Protein AF-A0A930Z588-F1 (afdb_monomer)

pLDDT: mean 95.81, std 2.86, range [84.75, 98.5]

Secondary structure (DSSP, 8-state):
--EEEEEE--B-SSS-B--EEEEEETTEEEEE---S-S-THHHHHHHHTTT--GGG--

Sequence (58 aa):
MASVHLLHAGYAGERVASSVVLVLDGEARIVVDPGMVADRTRILDPLAALDVTPDSVT

Radius of gyration: 11.58 Å; Cα contacts (8 Å, |Δi|>4): 95; chains: 1; bounding box: 29×18×35 Å

Structure (mmCIF, N/CA/C/O backbone):
data_AF-A0A930Z588-F1
#
_entry.id   AF-A0A930Z588-F1
#
loop_
_atom_site.group_PDB
_atom_site.id
_atom_site.type_symbol
_atom_site.label_atom_id
_atom_site.label_alt_id
_atom_site.label_comp_id
_atom_site.label_asym_id
_atom_site.label_entity_id
_atom_site.label_seq_id
_atom_site.pdbx_PDB_ins_code
_atom_site.Cartn_x
_atom_site.Cartn_y
_atom_site.Cartn_z
_atom_site.occupancy
_atom_site.B_iso_or_equiv
_atom_site.auth_seq_id
_atom_site.auth_comp_id
_atom_site.auth_asym_id
_atom_site.auth_atom_id
_atom_site.pdbx_PDB_model_num
ATOM 1 N N . MET A 1 1 ? -0.665 -0.074 18.682 1.00 87.69 1 MET A N 1
ATOM 2 C CA . MET A 1 1 ? 0.695 -0.443 18.235 1.00 87.69 1 MET A CA 1
ATOM 3 C C . MET A 1 1 ? 0.667 -0.357 16.729 1.00 87.69 1 MET A C 1
ATOM 5 O O . MET A 1 1 ? -0.224 -0.964 16.147 1.00 87.69 1 MET A O 1
ATOM 9 N N . ALA A 1 2 ? 1.569 0.417 16.137 1.00 96.62 2 ALA A N 1
ATOM 10 C CA . ALA A 1 2 ? 1.613 0.569 14.692 1.00 96.62 2 ALA A CA 1
ATOM 11 C C . ALA A 1 2 ? 2.151 -0.705 14.020 1.00 96.62 2 ALA A C 1
ATOM 13 O O . ALA A 1 2 ? 3.043 -1.364 14.561 1.00 96.62 2 ALA A O 1
ATOM 14 N N . SER A 1 3 ? 1.628 -1.030 12.839 1.00 97.94 3 SER A N 1
ATOM 15 C CA . SER A 1 3 ? 2.164 -2.072 11.958 1.00 97.94 3 SER A CA 1
ATOM 16 C C . SER A 1 3 ? 2.462 -1.504 10.576 1.00 97.94 3 SER A C 1
ATOM 18 O O . SER A 1 3 ? 1.832 -0.537 10.148 1.00 97.94 3 SER A O 1
ATOM 20 N N . VAL A 1 4 ? 3.444 -2.095 9.896 1.00 98.19 4 VAL A N 1
ATOM 21 C CA . VAL A 1 4 ? 3.906 -1.655 8.577 1.00 98.19 4 VAL A CA 1
ATOM 22 C C . VAL A 1 4 ? 3.902 -2.848 7.634 1.00 98.19 4 VAL A C 1
ATOM 24 O O . VAL A 1 4 ? 4.500 -3.880 7.937 1.00 98.19 4 VAL A O 1
ATOM 27 N N . HIS A 1 5 ? 3.249 -2.689 6.486 1.00 98.31 5 HIS A N 1
ATOM 28 C CA . HIS A 1 5 ? 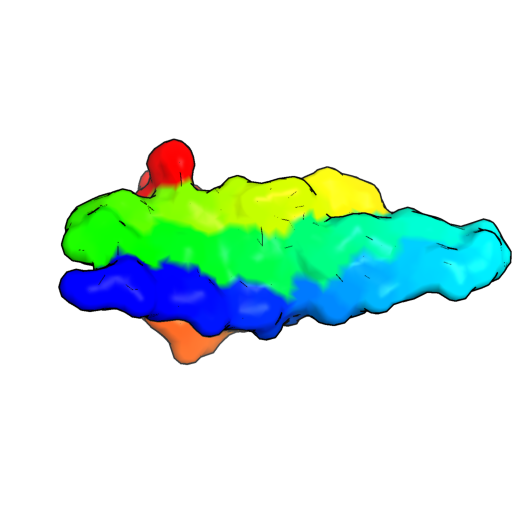3.124 -3.711 5.452 1.00 98.31 5 HIS A CA 1
ATOM 29 C C . HIS A 1 5 ? 3.737 -3.196 4.158 1.00 98.31 5 HIS A C 1
ATOM 31 O O . HIS A 1 5 ? 3.321 -2.162 3.637 1.00 98.31 5 HIS A O 1
ATOM 37 N N . LEU A 1 6 ? 4.721 -3.916 3.624 1.00 97.62 6 LEU A N 1
ATOM 38 C CA . LEU A 1 6 ? 5.271 -3.620 2.305 1.00 97.62 6 LEU A CA 1
ATOM 39 C C . LEU A 1 6 ? 4.285 -4.106 1.237 1.00 97.62 6 LEU A C 1
ATOM 41 O O . LEU A 1 6 ? 4.160 -5.308 1.020 1.00 97.62 6 LEU A O 1
ATOM 45 N N . LEU A 1 7 ? 3.599 -3.178 0.573 1.00 97.56 7 LEU A N 1
ATOM 46 C CA . LEU A 1 7 ? 2.656 -3.493 -0.504 1.00 97.56 7 LEU A CA 1
ATOM 47 C C . LEU A 1 7 ? 3.396 -3.773 -1.815 1.00 97.56 7 LEU A C 1
ATOM 49 O O . LEU A 1 7 ? 3.083 -4.717 -2.538 1.00 97.56 7 LEU A O 1
ATOM 53 N N . HIS A 1 8 ? 4.412 -2.959 -2.106 1.00 97.19 8 HIS A N 1
ATOM 54 C CA . HIS A 1 8 ? 5.251 -3.085 -3.290 1.00 97.19 8 HIS A CA 1
ATOM 55 C C . HIS A 1 8 ? 6.708 -2.812 -2.925 1.00 97.19 8 HIS A C 1
ATOM 57 O O . HIS A 1 8 ? 7.014 -1.778 -2.337 1.00 97.19 8 HIS A O 1
ATOM 63 N N . ALA A 1 9 ? 7.611 -3.725 -3.284 1.00 96.81 9 ALA A N 1
ATOM 64 C CA . ALA A 1 9 ? 9.046 -3.503 -3.159 1.00 96.81 9 ALA A CA 1
ATOM 65 C C . ALA A 1 9 ? 9.547 -2.644 -4.325 1.00 96.81 9 ALA A C 1
ATOM 67 O O . ALA A 1 9 ? 9.369 -3.015 -5.486 1.00 96.81 9 ALA A O 1
ATOM 68 N N . GLY A 1 10 ? 10.193 -1.524 -4.007 1.00 95.62 10 GLY A N 1
ATOM 69 C CA . GLY A 1 10 ? 10.803 -0.650 -4.998 1.00 95.62 10 GLY A CA 1
ATOM 70 C C . GLY A 1 10 ? 11.980 -1.299 -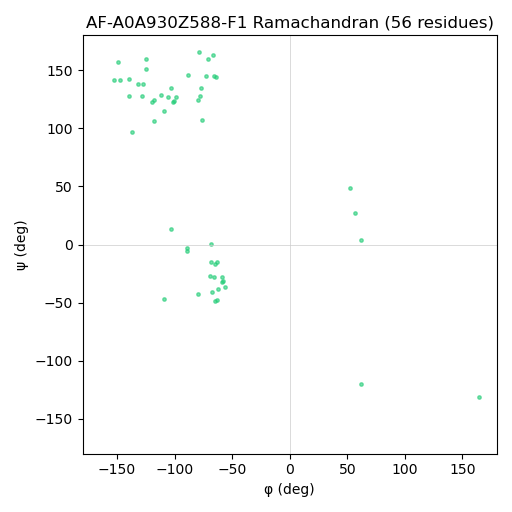5.722 1.00 95.62 10 GLY A C 1
ATOM 71 O O . GLY A 1 10 ? 12.562 -2.290 -5.274 1.00 95.62 10 GLY A O 1
ATOM 72 N N . TYR A 1 11 ? 12.350 -0.708 -6.851 1.00 95.38 11 TYR A N 1
ATOM 73 C CA . TYR A 1 11 ? 13.465 -1.154 -7.679 1.00 95.38 11 TYR A CA 1
ATOM 74 C C . TYR A 1 11 ? 14.121 0.028 -8.397 1.00 95.38 11 TYR A C 1
ATOM 76 O O . TYR A 1 11 ? 13.497 1.064 -8.634 1.00 95.38 11 TYR A O 1
ATOM 84 N N . ALA A 1 12 ? 15.387 -0.149 -8.776 1.00 95.81 12 ALA A N 1
ATOM 85 C CA . ALA A 1 12 ? 16.159 0.814 -9.555 1.00 95.81 12 ALA A CA 1
ATOM 86 C C . ALA A 1 12 ? 17.022 0.091 -10.604 1.00 95.81 12 ALA A C 1
ATOM 88 O O . ALA A 1 12 ? 17.553 -0.989 -10.343 1.00 95.81 12 ALA A O 1
ATOM 89 N N . GLY A 1 13 ? 17.147 0.685 -11.793 1.00 95.19 13 GLY A N 1
ATOM 90 C CA . GLY A 1 13 ? 17.851 0.133 -12.952 1.00 95.19 13 GLY A CA 1
ATOM 91 C C . GLY A 1 13 ? 17.457 0.889 -14.222 1.00 95.19 13 GLY A C 1
ATOM 92 O O . GLY A 1 13 ? 17.417 2.115 -14.218 1.00 95.19 13 GLY A O 1
ATOM 93 N N . GLU A 1 14 ? 17.100 0.170 -15.290 1.00 96.12 14 GLU A N 1
ATOM 94 C CA . GLU A 1 14 ? 16.515 0.770 -16.506 1.00 9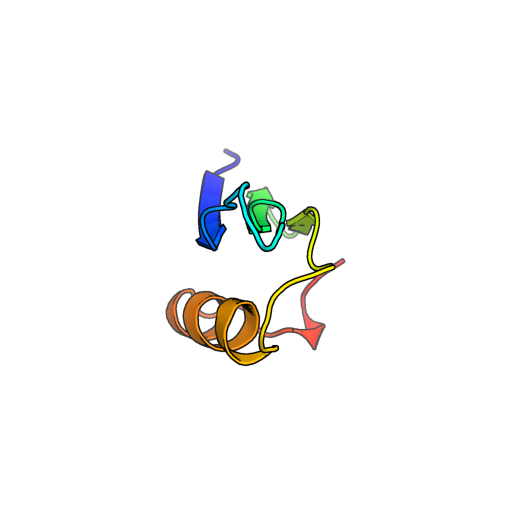6.12 14 GLU A CA 1
ATOM 95 C C . GLU A 1 14 ? 15.210 1.535 -16.210 1.00 96.12 14 GLU A C 1
ATOM 97 O O . GLU A 1 14 ? 14.900 2.543 -16.839 1.00 96.12 14 GLU A O 1
ATOM 102 N N . ARG A 1 15 ? 14.451 1.063 -15.217 1.00 94.00 15 ARG A N 1
ATOM 103 C CA . ARG A 1 15 ? 13.254 1.715 -14.680 1.00 94.00 15 ARG A CA 1
ATOM 104 C C . ARG A 1 15 ? 13.404 1.902 -13.174 1.00 94.00 15 ARG A C 1
ATOM 106 O O . ARG A 1 15 ? 14.189 1.202 -12.534 1.00 94.00 15 ARG A O 1
ATOM 113 N N . VAL A 1 16 ? 12.623 2.822 -12.616 1.00 93.75 16 VAL A N 1
ATOM 114 C CA . VAL A 1 16 ? 12.626 3.134 -11.184 1.00 93.75 16 VAL A CA 1
ATOM 115 C C . VAL A 1 16 ? 11.204 3.174 -10.638 1.00 93.75 16 VAL A C 1
ATOM 117 O O . VAL A 1 16 ? 10.307 3.703 -11.291 1.00 93.75 16 VAL A O 1
ATOM 120 N N . ALA A 1 17 ? 11.018 2.609 -9.449 1.00 95.06 17 ALA A N 1
ATOM 121 C CA . ALA A 1 17 ? 9.821 2.774 -8.636 1.00 95.06 17 ALA A CA 1
ATOM 122 C C . ALA A 1 17 ? 10.209 2.733 -7.154 1.00 95.06 17 ALA A C 1
ATOM 124 O O . ALA A 1 17 ? 11.084 1.957 -6.757 1.00 95.06 17 ALA A O 1
ATOM 125 N N . SER A 1 18 ? 9.568 3.568 -6.337 1.00 95.62 18 SER A N 1
ATOM 126 C CA . SER A 1 18 ? 9.704 3.514 -4.881 1.00 95.62 18 SER A CA 1
ATOM 127 C C . SER A 1 18 ? 9.002 2.283 -4.316 1.00 95.62 18 SER A C 1
ATOM 129 O O . SER A 1 18 ? 8.114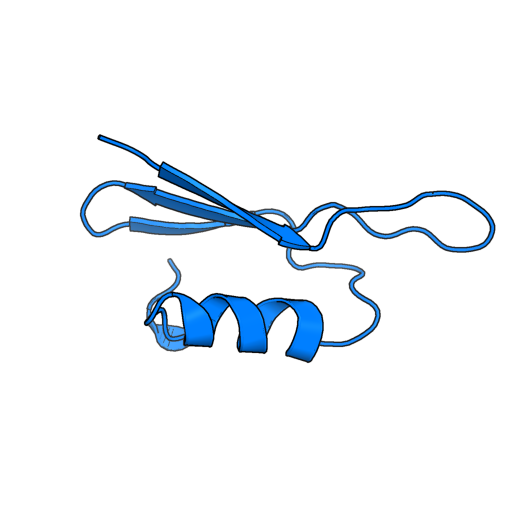 1.698 -4.941 1.00 95.62 18 SER A O 1
ATOM 131 N N . SER A 1 19 ? 9.395 1.891 -3.106 1.00 97.12 19 SER A N 1
ATOM 132 C CA . SER A 1 19 ? 8.566 0.987 -2.317 1.00 97.12 19 SER A CA 1
ATOM 133 C C . SER A 1 19 ? 7.264 1.685 -1.940 1.00 97.12 19 SER A C 1
ATOM 135 O O . SER A 1 19 ? 7.274 2.877 -1.649 1.00 97.12 19 SER A O 1
ATOM 137 N N . VAL A 1 20 ? 6.173 0.926 -1.888 1.00 97.88 20 VAL A N 1
ATOM 138 C CA . VAL A 1 20 ? 4.889 1.390 -1.355 1.00 97.88 20 VAL A CA 1
ATOM 139 C C . VAL A 1 20 ? 4.611 0.636 -0.071 1.00 97.88 20 VAL A C 1
ATOM 141 O O . VAL A 1 20 ? 4.678 -0.597 -0.036 1.00 97.88 20 VAL A O 1
ATOM 144 N N . VAL A 1 21 ? 4.297 1.374 0.983 1.00 98.25 21 VAL A N 1
ATOM 145 C CA . VAL A 1 21 ? 4.089 0.833 2.327 1.00 98.25 21 VAL A CA 1
ATOM 146 C C . VAL A 1 21 ? 2.744 1.294 2.866 1.00 98.25 21 VAL A C 1
ATOM 148 O O . VAL A 1 21 ? 2.376 2.455 2.710 1.00 98.25 21 VAL A O 1
ATOM 151 N N . LEU A 1 22 ? 2.031 0.381 3.519 1.00 98.50 22 LEU A N 1
ATOM 152 C CA . LEU A 1 22 ? 0.855 0.675 4.327 1.00 98.50 22 LEU A CA 1
ATOM 153 C C . LEU A 1 22 ? 1.270 0.719 5.793 1.00 98.50 22 LEU A C 1
ATOM 155 O O . LEU A 1 22 ? 1.834 -0.246 6.309 1.00 98.50 22 LEU A O 1
ATOM 159 N N . VAL A 1 23 ? 0.941 1.810 6.472 1.00 98.38 23 VAL A N 1
ATOM 160 C CA . VAL A 1 23 ? 1.035 1.921 7.926 1.00 98.38 23 VAL A CA 1
ATOM 161 C C . VAL A 1 23 ? -0.373 1.853 8.504 1.00 98.38 23 VAL A C 1
ATOM 163 O O . VAL A 1 23 ? -1.252 2.614 8.099 1.00 98.38 23 VA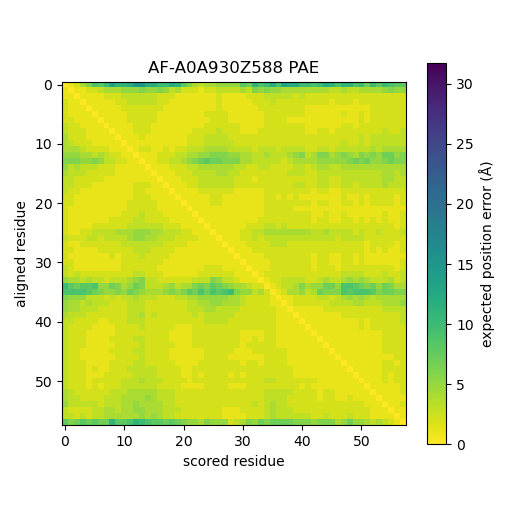L A O 1
ATOM 166 N N . LEU A 1 24 ? -0.573 0.940 9.454 1.00 97.88 24 LEU A N 1
ATOM 167 C CA . LEU A 1 24 ? -1.788 0.850 10.261 1.00 97.88 24 LEU A CA 1
ATOM 168 C C . LEU A 1 24 ? -1.452 1.291 11.680 1.00 97.88 24 LEU A C 1
ATOM 170 O O . LEU A 1 24 ? -0.675 0.613 12.357 1.00 97.88 24 LEU A O 1
ATOM 174 N N . ASP A 1 25 ? -2.033 2.401 12.129 1.00 97.06 25 ASP A N 1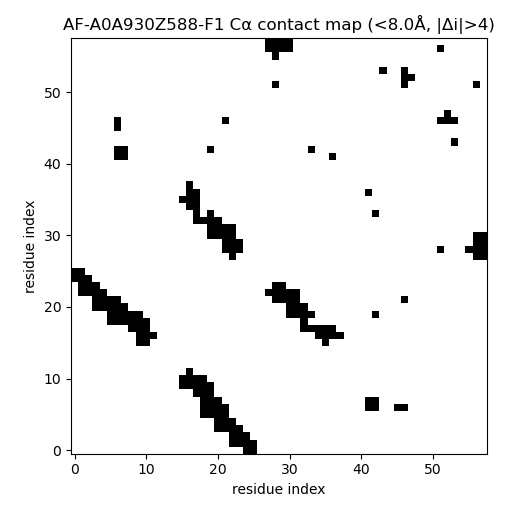
ATOM 175 C CA . ASP A 1 25 ? -1.848 2.914 13.488 1.00 97.06 25 ASP A CA 1
ATOM 176 C C . ASP A 1 25 ? -3.177 3.395 14.084 1.00 97.06 25 ASP A C 1
ATOM 178 O O . ASP A 1 25 ? -3.661 4.493 13.809 1.00 97.06 25 ASP A O 1
ATOM 182 N N . GLY A 1 26 ? -3.812 2.527 14.876 1.00 95.06 26 GLY A N 1
ATOM 183 C CA . GLY A 1 26 ? -5.175 2.754 15.355 1.00 95.06 26 GLY A CA 1
ATOM 184 C C . GLY A 1 26 ? -6.158 2.825 14.185 1.00 95.06 26 GLY A C 1
ATOM 185 O O . GLY A 1 26 ? -6.274 1.876 13.415 1.00 95.06 26 GLY A O 1
ATOM 186 N N . GLU A 1 27 ? -6.844 3.960 14.049 1.00 94.69 27 GLU A N 1
ATOM 187 C CA . GLU A 1 27 ? -7.748 4.239 12.925 1.00 94.69 27 GLU A CA 1
ATOM 188 C C . GLU A 1 27 ? -7.038 4.892 11.726 1.00 94.69 27 GLU A C 1
ATOM 190 O O . GLU A 1 27 ? -7.661 5.145 10.696 1.00 94.69 27 GLU A O 1
ATOM 195 N N . ALA A 1 28 ? -5.742 5.187 11.818 1.00 96.31 28 ALA A N 1
ATOM 196 C CA . ALA A 1 28 ? -5.008 5.711 10.676 1.00 96.31 28 ALA A CA 1
ATOM 197 C C . ALA A 1 28 ? -4.666 4.573 9.706 1.00 96.31 28 ALA A C 1
ATOM 199 O O . ALA A 1 28 ? -4.067 3.565 10.099 1.00 96.31 28 ALA A O 1
ATOM 200 N N . ARG A 1 29 ? -5.020 4.760 8.430 1.00 98.06 29 ARG A N 1
ATOM 201 C CA . ARG A 1 29 ? -4.569 3.926 7.310 1.00 98.06 29 ARG A CA 1
ATOM 202 C C . ARG A 1 29 ? -3.782 4.824 6.367 1.00 98.06 29 ARG A C 1
ATOM 204 O O . ARG A 1 29 ? -4.368 5.658 5.689 1.00 98.06 29 ARG A O 1
ATOM 211 N N . ILE A 1 30 ? -2.462 4.686 6.352 1.00 98.12 30 ILE A N 1
ATOM 212 C CA . ILE A 1 30 ? -1.572 5.610 5.639 1.00 98.12 30 ILE A CA 1
ATOM 213 C C . ILE A 1 30 ? -0.835 4.839 4.554 1.00 98.12 30 ILE A C 1
ATOM 215 O O . ILE A 1 30 ? -0.151 3.859 4.850 1.00 98.12 30 ILE A O 1
ATOM 219 N N . VAL A 1 31 ? -0.937 5.295 3.307 1.00 97.62 31 VAL A N 1
ATOM 220 C CA . VAL A 1 31 ? -0.121 4.781 2.201 1.00 97.62 31 VAL A CA 1
ATOM 221 C C . VAL A 1 31 ? 1.020 5.753 1.939 1.00 97.62 31 VAL A C 1
ATOM 223 O O . VAL A 1 31 ? 0.796 6.930 1.666 1.00 97.62 31 VAL A O 1
ATOM 226 N N . VAL A 1 32 ? 2.248 5.250 2.006 1.00 97.69 32 VAL A N 1
ATOM 227 C CA . VAL A 1 32 ? 3.467 6.028 1.773 1.00 97.69 32 VAL A CA 1
ATOM 228 C C . VAL A 1 32 ? 4.013 5.721 0.378 1.00 97.69 32 VAL A C 1
ATOM 230 O O . VAL A 1 32 ? 4.073 4.559 -0.027 1.00 97.69 32 VAL A O 1
ATOM 233 N N . ASP A 1 33 ? 4.396 6.780 -0.339 1.00 95.81 33 ASP A N 1
ATOM 234 C CA . ASP A 1 33 ? 4.992 6.772 -1.681 1.00 95.81 33 ASP A CA 1
ATOM 235 C C . ASP A 1 33 ? 4.222 5.991 -2.774 1.00 95.81 33 ASP A C 1
ATOM 237 O O . ASP A 1 33 ? 4.842 5.256 -3.542 1.00 95.81 33 ASP A O 1
ATOM 241 N N . PRO A 1 34 ? 2.892 6.172 -2.950 1.00 92.38 34 PRO A N 1
ATOM 242 C CA . PRO A 1 34 ? 2.096 5.422 -3.939 1.00 92.38 34 PRO A CA 1
ATOM 243 C C . PRO A 1 34 ? 2.414 5.753 -5.414 1.00 92.38 34 PRO A C 1
ATOM 245 O O . PRO A 1 34 ? 1.766 5.236 -6.327 1.00 92.38 34 PRO A O 1
ATOM 248 N N . GLY A 1 35 ? 3.355 6.661 -5.670 1.00 84.75 35 GLY A N 1
ATOM 249 C CA . GLY A 1 35 ? 3.715 7.116 -7.009 1.00 84.75 35 GLY A CA 1
ATOM 250 C C . GLY A 1 35 ? 4.618 6.138 -7.765 1.00 84.75 35 GLY A C 1
ATOM 251 O O . GLY A 1 35 ? 5.229 5.245 -7.192 1.00 84.75 35 GLY A O 1
ATOM 252 N N . MET A 1 36 ? 4.732 6.343 -9.0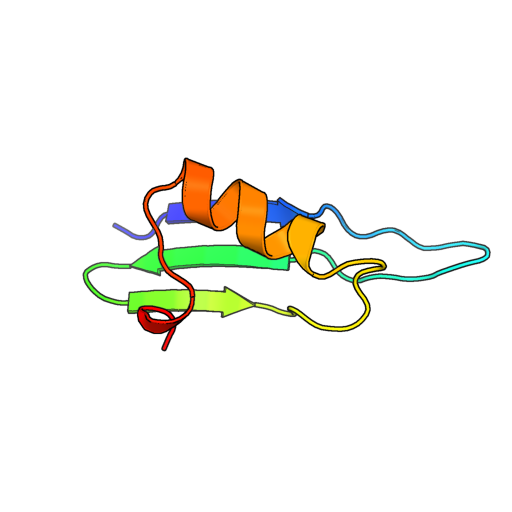82 1.00 87.00 36 MET A N 1
ATOM 253 C CA . MET A 1 36 ? 5.687 5.656 -9.974 1.00 87.00 36 MET A CA 1
ATOM 254 C C . MET A 1 36 ? 5.542 4.128 -10.098 1.00 87.00 36 MET A C 1
ATOM 256 O O . MET A 1 36 ? 6.321 3.506 -10.821 1.00 87.00 36 MET A O 1
ATOM 260 N N . VAL A 1 37 ? 4.538 3.509 -9.467 1.00 91.69 37 VAL A N 1
ATOM 261 C CA . VAL A 1 37 ? 4.241 2.087 -9.681 1.00 91.69 37 VAL A CA 1
ATOM 262 C C . VAL A 1 37 ? 3.811 1.847 -11.127 1.00 91.69 37 VAL A C 1
ATOM 264 O O . VAL A 1 37 ? 3.106 2.660 -11.725 1.00 91.69 37 VAL A O 1
ATOM 267 N N . ALA A 1 38 ? 4.204 0.704 -11.690 1.00 92.38 38 ALA A N 1
ATOM 268 C CA . ALA A 1 38 ? 3.890 0.379 -13.082 1.00 92.38 38 ALA A CA 1
ATOM 269 C C . ALA A 1 38 ? 2.383 0.190 -13.344 1.00 92.38 38 ALA A C 1
ATOM 271 O O . ALA A 1 38 ? 1.931 0.401 -14.465 1.00 92.38 38 ALA A O 1
ATOM 272 N N . ASP A 1 39 ? 1.620 -0.223 -12.326 1.00 94.81 39 ASP A N 1
ATOM 273 C CA . ASP A 1 39 ? 0.173 -0.423 -12.401 1.00 94.81 39 ASP A CA 1
ATOM 274 C C . ASP A 1 39 ? -0.470 -0.238 -11.016 1.00 94.81 39 ASP A C 1
ATOM 276 O O . ASP A 1 39 ? 0.082 -0.692 -10.011 1.00 94.81 39 ASP A O 1
ATOM 280 N N . ARG A 1 40 ? -1.65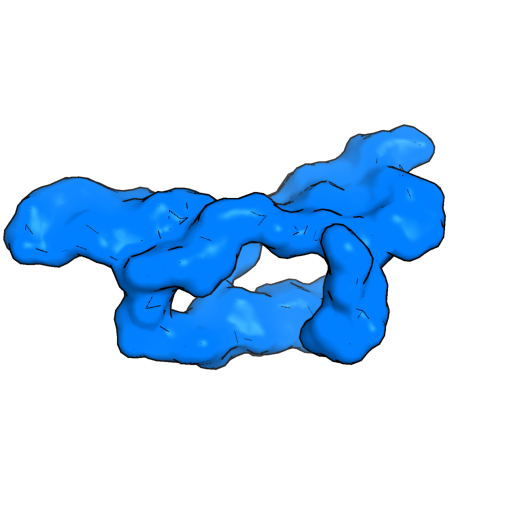5 0.385 -10.957 1.00 94.69 40 ARG A N 1
ATOM 281 C CA . ARG A 1 40 ? -2.398 0.62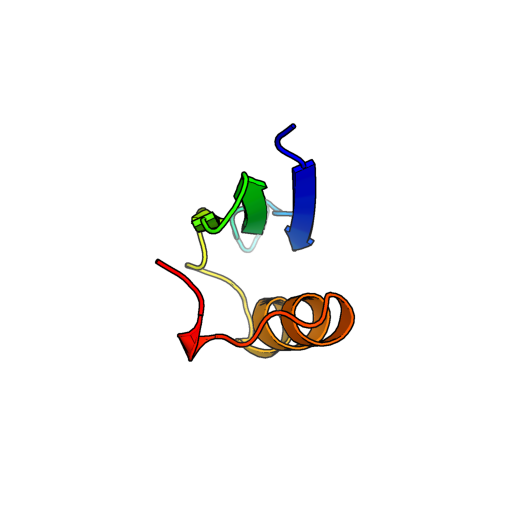7 -9.706 1.00 94.69 40 ARG A CA 1
ATOM 282 C C . ARG A 1 40 ? -2.724 -0.653 -8.929 1.00 94.69 40 ARG A C 1
ATOM 284 O O . ARG A 1 40 ? -2.770 -0.620 -7.705 1.00 94.69 40 ARG A O 1
ATOM 291 N N . THR A 1 41 ? -2.921 -1.776 -9.617 1.00 96.50 41 THR A N 1
ATOM 292 C CA . THR A 1 41 ? -3.199 -3.094 -9.012 1.00 96.50 41 THR A CA 1
ATOM 293 C C . THR A 1 41 ? -2.088 -3.538 -8.064 1.00 96.50 41 THR A C 1
ATOM 295 O O . THR A 1 41 ? -2.360 -4.179 -7.056 1.00 96.50 41 THR A O 1
ATOM 298 N N . ARG A 1 42 ? -0.843 -3.085 -8.290 1.00 96.06 42 ARG A N 1
ATOM 299 C CA . ARG A 1 42 ? 0.301 -3.329 -7.390 1.00 96.06 42 ARG A CA 1
ATOM 300 C C . ARG A 1 42 ? 0.141 -2.707 -6.003 1.00 96.06 42 ARG A C 1
ATOM 302 O O . ARG A 1 42 ? 0.891 -3.068 -5.106 1.00 96.06 42 ARG A O 1
ATOM 309 N N . ILE A 1 43 ? -0.803 -1.783 -5.842 1.00 96.75 43 ILE A N 1
ATOM 310 C CA . ILE A 1 43 ? -1.178 -1.177 -4.563 1.00 96.75 43 ILE A CA 1
ATOM 311 C C . ILE A 1 43 ? -2.564 -1.674 -4.141 1.00 96.75 43 ILE A C 1
ATOM 313 O O . ILE A 1 43 ? -2.746 -2.081 -3.000 1.00 96.75 43 ILE A O 1
ATOM 317 N N . LEU A 1 44 ? -3.542 -1.663 -5.052 1.00 97.06 44 LEU A N 1
ATOM 318 C CA . LEU A 1 44 ? -4.940 -1.954 -4.718 1.00 97.06 44 LEU A CA 1
ATOM 319 C C . LEU A 1 44 ? -5.176 -3.411 -4.299 1.00 97.06 44 LEU A C 1
ATOM 321 O O . LEU A 1 44 ? -5.896 -3.644 -3.332 1.00 97.06 44 LEU A O 1
ATOM 325 N N . ASP A 1 45 ? -4.548 -4.378 -4.970 1.00 97.88 45 ASP A N 1
ATOM 326 C CA . ASP A 1 45 ? -4.708 -5.798 -4.641 1.00 97.88 45 ASP A CA 1
ATOM 327 C C . ASP A 1 45 ? -4.152 -6.137 -3.244 1.00 97.88 45 ASP A C 1
ATOM 329 O O . ASP A 1 45 ? -4.874 -6.758 -2.458 1.00 97.88 45 ASP A O 1
ATOM 333 N N . PRO A 1 46 ? -2.921 -5.723 -2.863 1.00 97.75 46 PRO A N 1
ATOM 334 C CA . PRO A 1 46 ? -2.426 -5.984 -1.514 1.00 97.75 46 PRO A CA 1
ATOM 335 C C . PRO A 1 46 ? -3.162 -5.184 -0.428 1.00 97.75 46 PRO A C 1
ATOM 337 O O . PRO A 1 46 ? -3.261 -5.678 0.690 1.00 97.75 46 PRO A O 1
ATOM 340 N N . LEU A 1 47 ? -3.726 -4.004 -0.726 1.00 97.88 47 LEU A N 1
ATOM 341 C CA . LEU A 1 47 ? -4.635 -3.323 0.210 1.00 97.88 47 LEU A CA 1
ATOM 342 C C . LEU A 1 47 ? -5.902 -4.149 0.462 1.00 97.88 47 LEU A C 1
ATOM 344 O O . LEU A 1 47 ? -6.270 -4.370 1.614 1.00 97.88 47 LEU A O 1
ATOM 348 N N . ALA A 1 48 ? -6.532 -4.654 -0.602 1.00 97.94 48 ALA A N 1
ATOM 349 C CA . ALA A 1 48 ? -7.728 -5.483 -0.494 1.00 97.94 48 ALA A CA 1
ATOM 350 C C . ALA A 1 48 ? -7.459 -6.789 0.271 1.00 97.94 48 ALA A C 1
ATOM 352 O O . ALA A 1 48 ? -8.281 -7.204 1.080 1.00 97.94 48 ALA A O 1
ATOM 353 N N . ALA A 1 49 ? -6.288 -7.404 0.077 1.00 98.06 49 ALA A N 1
ATOM 354 C CA . ALA A 1 49 ? -5.864 -8.588 0.829 1.00 98.06 49 ALA A CA 1
ATOM 355 C C . ALA A 1 49 ? -5.660 -8.330 2.337 1.00 98.06 49 ALA A C 1
ATOM 357 O O . ALA A 1 49 ? -5.601 -9.280 3.115 1.00 98.06 49 ALA A O 1
ATOM 358 N N . LEU A 1 50 ? -5.537 -7.062 2.740 1.00 97.38 50 LEU A N 1
ATOM 359 C CA . LEU A 1 50 ? -5.431 -6.608 4.129 1.00 97.38 50 LEU A CA 1
ATOM 360 C C . LEU A 1 50 ? -6.748 -6.001 4.648 1.00 97.38 50 LEU A C 1
ATOM 362 O O . LEU A 1 50 ? -6.738 -5.337 5.683 1.00 97.38 50 LEU A O 1
ATOM 366 N N . ASP A 1 51 ? -7.859 -6.191 3.926 1.00 97.00 51 ASP A N 1
ATOM 367 C CA . ASP A 1 51 ? -9.180 -5.618 4.224 1.00 97.00 51 ASP A CA 1
ATOM 368 C C . ASP A 1 51 ? -9.185 -4.076 4.318 1.00 97.00 51 ASP A C 1
ATOM 370 O O . ASP A 1 51 ? -10.030 -3.469 4.980 1.00 97.00 51 ASP A O 1
ATOM 374 N N . VAL A 1 52 ? -8.252 -3.414 3.626 1.00 97.69 52 VAL A N 1
ATOM 375 C CA . VAL A 1 52 ? -8.179 -1.951 3.540 1.00 97.69 52 VAL A CA 1
ATOM 376 C C . VAL A 1 52 ? -8.748 -1.487 2.208 1.00 97.69 52 VAL A C 1
ATOM 378 O O . VAL A 1 52 ? -8.275 -1.858 1.135 1.00 97.69 52 VAL A O 1
ATOM 381 N N . THR A 1 53 ? -9.762 -0.626 2.271 1.00 96.81 53 THR A N 1
ATOM 382 C CA . THR A 1 53 ? -10.325 0.005 1.073 1.00 96.81 53 THR A CA 1
ATOM 383 C C . THR A 1 53 ? -9.563 1.293 0.748 1.00 96.81 53 THR A C 1
ATOM 385 O O . THR A 1 53 ? -9.153 1.998 1.675 1.00 96.81 53 THR A O 1
ATOM 388 N N . PRO A 1 54 ? -9.387 1.657 -0.535 1.00 95.31 54 PRO A N 1
ATOM 389 C CA . PRO A 1 54 ? -8.704 2.900 -0.904 1.00 95.31 54 PRO A CA 1
ATOM 390 C C . PRO A 1 54 ? -9.341 4.149 -0.285 1.00 95.31 54 PRO A C 1
ATOM 392 O O . PRO A 1 54 ? -8.623 5.040 0.154 1.00 95.31 54 PRO A O 1
ATOM 395 N N . ASP A 1 55 ? -10.671 4.173 -0.169 1.00 96.56 55 ASP A N 1
ATOM 396 C CA . ASP A 1 55 ? -11.427 5.292 0.413 1.00 96.56 55 ASP A CA 1
ATOM 397 C C . ASP A 1 55 ? -11.207 5.450 1.929 1.00 96.56 55 ASP A C 1
ATOM 399 O O . ASP A 1 55 ? -11.552 6.482 2.500 1.00 96.56 55 ASP A O 1
ATOM 403 N N . SER A 1 56 ? -10.641 4.437 2.593 1.00 95.81 56 SER A N 1
ATOM 404 C CA . SER A 1 56 ? -10.301 4.489 4.020 1.00 95.81 56 SER A CA 1
ATOM 405 C C . SER A 1 56 ? -8.895 5.029 4.305 1.00 95.81 56 SER A C 1
ATOM 407 O O . SER A 1 56 ? -8.545 5.197 5.473 1.00 95.81 56 SER A O 1
ATOM 409 N N . VAL A 1 57 ? -8.089 5.286 3.267 1.00 95.00 57 VAL A N 1
ATOM 410 C CA . VAL A 1 57 ? -6.740 5.858 3.396 1.00 95.00 57 VAL A CA 1
ATOM 411 C C . VAL A 1 57 ? -6.836 7.363 3.669 1.00 95.00 57 VAL A C 1
ATOM 413 O O . VAL A 1 57 ? -7.603 8.062 3.010 1.00 95.00 57 VAL A O 1
ATOM 416 N N . THR A 1 58 ? -6.053 7.857 4.632 1.00 89.19 58 THR A N 1
ATOM 417 C CA . THR A 1 58 ? -6.061 9.255 5.112 1.00 89.19 58 THR A CA 1
ATOM 418 C C . THR A 1 58 ? -4.734 9.960 4.907 1.00 89.19 58 THR A C 1
ATOM 420 O O . THR A 1 58 ? -3.700 9.294 5.149 1.00 89.19 58 THR A O 1
#

Solvent-accessible surface area (backbone atoms only — not comparable to full-atom values): 3482 Å² total; per-residue (Å²): 122,73,47,78,43,80,50,34,84,46,50,77,73,101,59,66,30,58,47,22,35,39,39,42,44,84,89,46,31,34,74,43,58,81,55,67,59,96,48,70,60,56,50,53,52,53,32,50,78,68,77,43,55,78,89,62,51,104

Mean predicted aligned error: 2.34 Å

Foldseek 3Di:
DKDKDFLAPWDDDPATAHTWMWIDDPQATEIPRQPRDPDNCSRQVVCVVVVHHPVSHD

Nearest PDB structures (foldseek):
  1ztc-assembly1_C  TM=7.811E-01  e=3.609E-03  Thermotoga maritima
  8vlc-assembly1_A  TM=7.555E-01  e=1.084E+00  Salmonella enterica subsp. enterica serovar Typhimurium
  1l9y-assembly2_B  TM=7.649E-01  e=1.413E+00  Fluoribacter gormanii
  7jw2-assembly1_B  TM=4.454E-01  e=6.081E+00  Aedes aegypti
  3l00-assembly1_A  TM=3.179E-01  e=9.054E+00  Homo sapiens